Protein AF-A0A6N7J0D4-F1 (afdb_monomer_lite)

Foldseek 3Di:
DDDDDPPPPPDPPPPPPPPPPVPPPDDPPPDDPLCPDPNSVVVCVVCVVPPPPDDDDDPDDDDDPVNVVVVCVVVVVVVPCPVVVVVVCVVPVPDPPDDPPPPPPDD

Secondary structure (DSSP, 8-state):
-----------------------------S---TTTSHHHHHHHHHTHHHHTSPPPP--SPPPPHHHHHGGGGGGGGGTT-HHHHHHHHHHT-S-TT----------

Organism: NCBI:txid2599074

Sequence (107 aa):
MADTEDYSDSTSAPRVTGDSRESADTNASYGESCKTTPTGIATAAKYADIIAMPRPELHHQRMDILNRAKIFAPFDALRGFDEEIDEVDKKTAVDNSVTYIKDDFSE

pLDDT: mean 71.04, std 17.47, range [42.22, 96.5]

Radius of gyration: 27.73 Å; chains: 1; bounding box: 49×72×74 Å

Structure (mmCIF, N/CA/C/O backbone):
data_AF-A0A6N7J0D4-F1
#
_entry.id   AF-A0A6N7J0D4-F1
#
loop_
_atom_site.group_PDB
_atom_site.id
_atom_site.type_symbol
_atom_site.label_atom_id
_atom_site.label_alt_id
_atom_site.label_comp_id
_atom_site.label_asym_id
_atom_site.label_entity_id
_atom_site.label_seq_id
_atom_site.pdbx_PDB_ins_code
_atom_site.Cartn_x
_atom_site.Cartn_y
_atom_site.Cartn_z
_atom_site.occupancy
_atom_site.B_iso_or_equiv
_atom_site.auth_seq_id
_atom_site.auth_comp_id
_atom_site.auth_asym_id
_atom_site.auth_atom_id
_atom_site.pdbx_PDB_model_num
ATOM 1 N N . MET A 1 1 ? 20.915 -36.087 -45.751 1.00 45.28 1 MET A N 1
ATOM 2 C CA . MET A 1 1 ? 21.885 -35.294 -44.977 1.00 45.28 1 MET A CA 1
ATOM 3 C C . MET A 1 1 ? 21.063 -34.344 -44.140 1.00 45.28 1 MET A C 1
ATOM 5 O O . MET A 1 1 ? 20.297 -33.588 -44.716 1.00 45.28 1 MET A O 1
ATOM 9 N N . ALA A 1 2 ? 21.064 -34.545 -42.825 1.00 47.62 2 ALA A N 1
ATOM 10 C CA . ALA A 1 2 ? 20.404 -33.666 -41.872 1.00 47.62 2 ALA A CA 1
ATOM 11 C C . ALA A 1 2 ? 21.502 -32.781 -41.286 1.00 47.62 2 ALA A C 1
ATOM 13 O O . ALA A 1 2 ? 22.435 -33.312 -40.685 1.00 47.62 2 ALA 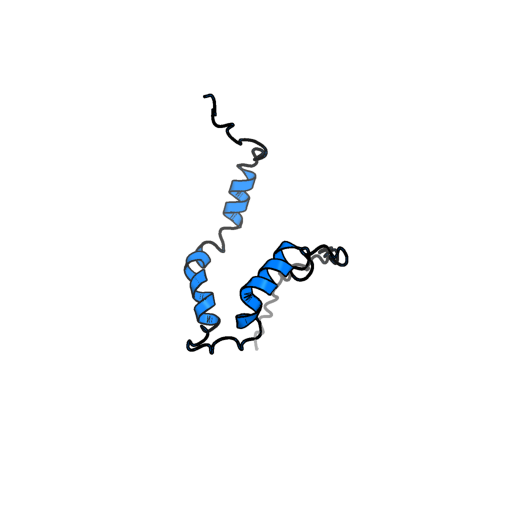A O 1
ATOM 14 N N . ASP A 1 3 ? 21.409 -31.478 -41.517 1.00 48.19 3 ASP A N 1
ATOM 15 C CA . ASP A 1 3 ? 22.344 -30.505 -40.966 1.00 48.19 3 ASP A CA 1
ATOM 16 C C . ASP A 1 3 ? 21.830 -30.109 -39.577 1.00 48.19 3 ASP A C 1
ATOM 18 O O . ASP A 1 3 ? 20.891 -29.329 -39.422 1.00 48.19 3 ASP A O 1
ATOM 22 N N . THR A 1 4 ? 22.382 -30.757 -38.554 1.00 62.25 4 THR A N 1
ATOM 23 C CA . THR A 1 4 ? 22.257 -30.348 -37.151 1.00 62.25 4 THR A CA 1
ATOM 24 C C . THR A 1 4 ? 23.255 -29.220 -36.911 1.00 62.25 4 THR A C 1
ATOM 26 O O . THR A 1 4 ? 24.440 -29.475 -36.717 1.00 62.25 4 THR A O 1
ATOM 29 N N . GLU A 1 5 ? 22.776 -27.979 -36.963 1.00 61.06 5 GLU A N 1
ATOM 30 C CA . GLU A 1 5 ? 23.501 -26.804 -36.476 1.00 61.06 5 GLU A CA 1
ATOM 31 C C . GLU A 1 5 ? 23.567 -26.878 -34.941 1.00 61.06 5 GLU A C 1
ATOM 33 O O . GLU A 1 5 ? 22.570 -26.682 -34.242 1.00 61.06 5 GLU A O 1
ATOM 38 N N . ASP A 1 6 ? 24.742 -27.230 -34.424 1.00 47.47 6 ASP A N 1
ATOM 39 C CA . ASP A 1 6 ? 25.076 -27.212 -33.001 1.00 47.47 6 ASP A CA 1
ATOM 40 C C . ASP A 1 6 ? 25.381 -25.759 -32.595 1.00 47.47 6 ASP A C 1
ATOM 42 O O . ASP A 1 6 ? 26.508 -25.275 -32.711 1.00 47.47 6 ASP A O 1
ATOM 46 N N . TYR A 1 7 ? 24.344 -25.014 -32.197 1.00 53.91 7 TYR A N 1
ATOM 47 C CA . TYR A 1 7 ? 24.492 -23.662 -31.653 1.00 53.91 7 TYR A CA 1
ATOM 48 C C . TYR A 1 7 ? 25.066 -23.752 -30.234 1.00 53.91 7 TYR A C 1
ATOM 50 O O . TYR A 1 7 ? 24.338 -23.837 -29.243 1.00 53.91 7 TYR A O 1
ATOM 58 N N . SER A 1 8 ? 26.392 -23.747 -30.129 1.00 54.06 8 SER A N 1
ATOM 59 C CA . SER A 1 8 ? 27.095 -23.638 -28.855 1.00 54.06 8 SER A CA 1
ATOM 60 C C . SER A 1 8 ? 26.943 -22.219 -28.286 1.00 54.06 8 SER A C 1
ATOM 62 O O . SER A 1 8 ? 27.706 -21.318 -28.647 1.00 54.06 8 SER A O 1
ATOM 64 N N . ASP A 1 9 ? 25.976 -22.027 -27.383 1.00 49.00 9 ASP A N 1
ATOM 65 C CA . ASP A 1 9 ? 25.828 -20.832 -26.539 1.00 49.00 9 ASP A CA 1
ATOM 66 C C . ASP A 1 9 ? 27.053 -20.682 -25.623 1.00 49.00 9 ASP A C 1
ATOM 68 O O . ASP A 1 9 ? 27.139 -21.228 -24.521 1.00 49.00 9 ASP A O 1
ATOM 72 N N . SER A 1 10 ? 28.061 -19.983 -26.136 1.00 54.25 10 SER A N 1
ATOM 73 C CA . SER A 1 10 ? 29.347 -19.788 -25.478 1.00 54.25 10 SER A CA 1
ATOM 74 C C . SER A 1 10 ? 29.398 -18.437 -24.777 1.00 54.25 10 SER A C 1
ATOM 76 O O . SER A 1 10 ? 30.267 -17.636 -25.085 1.00 54.25 10 SER A O 1
ATOM 78 N N . THR A 1 11 ? 28.499 -18.187 -23.819 1.00 58.44 11 THR A N 1
ATOM 79 C CA . THR A 1 11 ? 28.716 -17.165 -22.770 1.00 58.44 11 THR A CA 1
ATOM 80 C C . THR A 1 11 ? 27.916 -17.449 -21.491 1.00 58.44 11 THR A C 1
ATOM 82 O O . THR A 1 11 ? 27.300 -16.566 -20.902 1.00 58.44 11 THR A O 1
ATOM 85 N N . SER A 1 12 ? 27.985 -18.673 -20.962 1.00 48.75 12 SER A N 1
ATOM 86 C CA . SER A 1 12 ? 27.791 -18.844 -19.515 1.00 48.75 12 SER A CA 1
ATOM 87 C C . SER A 1 12 ? 29.052 -18.341 -18.813 1.00 48.75 12 SER A C 1
ATOM 89 O O . SER A 1 12 ? 29.966 -19.117 -18.529 1.00 48.75 12 SER A O 1
ATOM 91 N N . ALA A 1 13 ? 29.122 -17.031 -18.558 1.00 50.06 13 ALA A N 1
ATOM 92 C CA . ALA A 1 13 ? 30.139 -16.462 -17.682 1.00 50.06 13 ALA A CA 1
ATOM 93 C C . ALA A 1 13 ? 30.191 -17.284 -16.378 1.00 50.06 13 ALA A C 1
ATOM 95 O O . ALA A 1 13 ? 29.135 -17.612 -15.821 1.00 50.06 13 ALA A O 1
ATOM 96 N N . PRO A 1 14 ? 31.382 -17.663 -15.881 1.00 46.78 14 PRO A N 1
ATOM 97 C CA . PRO A 1 14 ? 31.472 -18.355 -14.609 1.00 46.78 14 PRO A CA 1
ATOM 98 C C . PRO A 1 14 ? 30.866 -17.441 -13.543 1.00 46.78 14 PRO A C 1
ATOM 100 O O . PRO A 1 14 ? 31.332 -16.318 -13.348 1.00 46.78 14 PRO A O 1
ATOM 103 N N . ARG A 1 15 ? 29.818 -17.909 -12.850 1.00 47.69 15 ARG A N 1
ATOM 104 C CA . ARG A 1 15 ? 29.396 -17.300 -11.585 1.00 47.69 15 ARG A CA 1
ATOM 105 C C . ARG A 1 15 ? 30.620 -17.328 -10.680 1.00 47.69 15 ARG A C 1
ATOM 107 O O . ARG A 1 15 ? 30.957 -18.379 -10.144 1.00 47.69 15 ARG A O 1
ATOM 114 N N . VAL A 1 16 ? 31.293 -16.188 -10.551 1.00 43.16 16 VAL A N 1
ATOM 115 C CA . VAL A 1 16 ? 32.299 -15.955 -9.523 1.00 43.16 16 VAL A CA 1
ATOM 116 C C . VAL A 1 16 ? 31.583 -16.190 -8.200 1.00 43.16 16 VAL A C 1
ATOM 118 O O . VAL A 1 16 ? 30.812 -15.362 -7.721 1.00 43.16 16 VAL A O 1
ATOM 121 N N . THR A 1 17 ? 31.775 -17.384 -7.646 1.00 52.78 17 THR A N 1
ATOM 122 C CA . THR A 1 17 ? 31.452 -17.733 -6.266 1.00 52.78 17 THR A CA 1
ATOM 123 C C . THR A 1 17 ? 32.432 -16.978 -5.381 1.00 52.78 17 THR A C 1
ATOM 125 O O . THR A 1 17 ? 33.410 -17.526 -4.887 1.00 52.78 17 THR A O 1
ATOM 128 N N . GLY A 1 18 ? 32.201 -15.678 -5.286 1.00 48.00 18 GLY A N 1
ATOM 129 C CA . GLY A 1 18 ? 32.889 -14.734 -4.424 1.00 48.00 18 GLY A CA 1
ATOM 130 C C . GLY A 1 18 ? 31.875 -13.782 -3.807 1.00 48.00 18 GLY A C 1
ATOM 131 O O . GLY A 1 18 ? 32.190 -12.630 -3.552 1.00 48.00 18 GLY A O 1
ATOM 132 N N . ASP A 1 19 ? 30.639 -14.242 -3.613 1.00 42.22 19 ASP A N 1
ATOM 133 C CA . ASP A 1 19 ? 29.733 -13.579 -2.693 1.00 42.22 19 ASP A CA 1
ATOM 134 C C . ASP A 1 19 ? 30.047 -14.151 -1.315 1.00 42.22 19 ASP A C 1
ATOM 136 O O . ASP A 1 19 ? 29.485 -15.164 -0.888 1.00 42.22 19 ASP A O 1
ATOM 140 N N . SER A 1 20 ? 31.011 -13.522 -0.646 1.00 50.47 20 SER A N 1
ATOM 141 C CA . SER A 1 20 ? 31.050 -13.506 0.809 1.00 50.47 20 SER A CA 1
ATOM 142 C C . SER A 1 20 ? 29.767 -12.827 1.283 1.00 50.47 20 SER A C 1
ATOM 144 O O . SER A 1 20 ? 29.789 -11.698 1.765 1.00 50.47 20 SER A O 1
ATOM 146 N N . ARG A 1 21 ? 28.629 -13.520 1.156 1.00 55.94 21 ARG A N 1
ATOM 147 C CA . ARG A 1 21 ? 27.489 -13.301 2.030 1.00 55.94 21 ARG A CA 1
ATOM 148 C C . ARG A 1 21 ? 28.007 -13.679 3.402 1.00 55.94 21 ARG A C 1
ATOM 150 O O . ARG A 1 21 ? 27.895 -14.829 3.821 1.00 55.94 21 ARG A O 1
ATOM 157 N N . GLU A 1 22 ? 28.646 -12.716 4.063 1.00 52.59 22 GLU A N 1
ATOM 158 C CA . GLU A 1 22 ? 28.690 -12.688 5.509 1.00 52.59 22 GLU A CA 1
ATOM 159 C C . GLU A 1 22 ? 27.256 -12.963 5.941 1.00 52.59 22 GLU A C 1
ATOM 161 O O . GLU A 1 22 ? 26.335 -12.183 5.685 1.00 52.59 22 GLU A O 1
ATOM 166 N N . SER A 1 23 ? 27.050 -14.163 6.476 1.00 53.59 23 SER A N 1
ATOM 167 C CA . SER A 1 23 ? 25.848 -14.505 7.201 1.00 53.59 23 SER A CA 1
ATOM 168 C C . SER A 1 23 ? 25.730 -13.442 8.278 1.00 53.59 23 SER A C 1
ATOM 170 O O . SER A 1 23 ? 26.489 -13.463 9.249 1.00 53.59 23 SER A O 1
ATOM 172 N N . ALA A 1 24 ? 24.832 -12.481 8.065 1.00 55.94 24 ALA A N 1
ATOM 173 C CA . ALA A 1 24 ? 24.427 -11.487 9.044 1.00 55.94 24 ALA A CA 1
ATOM 174 C C . ALA A 1 24 ? 23.636 -12.186 10.159 1.00 55.94 24 ALA A C 1
ATOM 176 O O . ALA A 1 24 ? 22.479 -11.875 10.427 1.00 55.94 24 ALA A O 1
ATOM 177 N N . ASP A 1 25 ? 24.261 -13.177 10.780 1.00 60.53 25 ASP A N 1
ATOM 178 C CA . ASP A 1 25 ? 23.784 -13.834 11.966 1.00 60.53 25 ASP A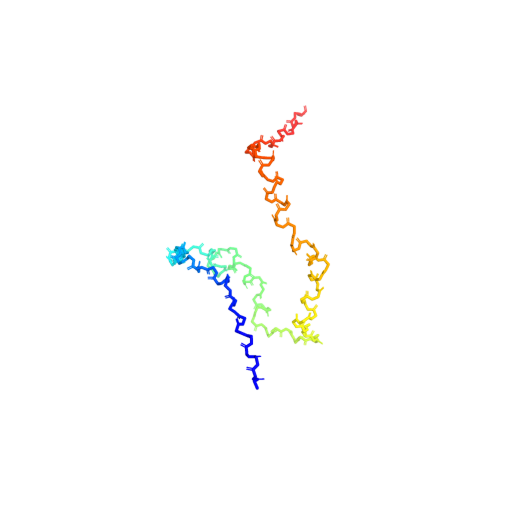 CA 1
ATOM 179 C C . ASP A 1 25 ? 24.461 -13.158 13.151 1.00 60.53 25 ASP A C 1
ATOM 181 O O . ASP A 1 25 ? 25.683 -13.051 13.247 1.00 60.53 25 ASP A O 1
ATOM 185 N N . THR A 1 26 ? 23.608 -12.745 14.082 1.00 59.56 26 THR A N 1
ATOM 186 C CA . THR A 1 26 ? 23.921 -12.312 15.445 1.00 59.56 26 THR A CA 1
ATOM 187 C C . THR A 1 26 ? 24.454 -10.889 15.605 1.00 59.56 26 THR A C 1
ATOM 189 O O . THR A 1 26 ? 25.596 -10.658 15.964 1.00 59.56 26 THR A O 1
ATOM 192 N N . ASN A 1 27 ? 23.548 -9.914 15.506 1.00 54.94 27 ASN A N 1
ATOM 193 C CA . ASN A 1 27 ? 23.400 -8.946 16.594 1.00 54.94 27 ASN A CA 1
ATOM 194 C C . ASN A 1 27 ? 21.929 -8.543 16.718 1.00 54.94 27 ASN A C 1
ATOM 196 O O . ASN A 1 27 ? 21.399 -7.710 15.984 1.00 54.94 27 ASN A O 1
ATOM 200 N N . ALA A 1 28 ? 21.254 -9.205 17.656 1.00 48.72 28 ALA A N 1
ATOM 201 C CA . ALA A 1 28 ? 19.901 -8.916 18.093 1.00 48.72 28 ALA A CA 1
ATOM 202 C C . ALA A 1 28 ? 19.832 -7.539 18.779 1.00 48.72 28 ALA A C 1
ATOM 204 O O . ALA A 1 28 ? 19.810 -7.439 20.000 1.00 48.72 28 ALA A O 1
ATOM 205 N N . SER A 1 29 ? 19.783 -6.474 17.983 1.00 55.38 29 SER A N 1
ATOM 206 C CA . SER A 1 29 ? 19.320 -5.152 18.420 1.00 55.38 29 SER A CA 1
ATOM 207 C C . SER A 1 29 ? 18.364 -4.565 17.378 1.00 55.38 29 SER A C 1
ATOM 209 O O . SER A 1 29 ? 18.446 -3.412 16.966 1.00 55.38 29 SER A O 1
ATOM 211 N N . TYR A 1 30 ? 17.452 -5.405 16.885 1.00 49.91 30 TYR A N 1
ATOM 212 C CA . TYR A 1 30 ? 16.286 -4.946 16.140 1.00 49.91 30 TYR A CA 1
ATOM 213 C C . TYR A 1 30 ? 15.307 -4.337 17.141 1.00 49.91 30 TYR A C 1
ATOM 215 O O . TYR A 1 30 ? 14.509 -5.077 17.698 1.00 49.91 30 TYR A O 1
ATOM 223 N N . GLY A 1 31 ? 15.411 -3.023 17.367 1.00 58.62 31 GLY A N 1
ATOM 224 C CA . GLY A 1 31 ? 14.391 -2.160 17.974 1.00 58.62 31 GLY A CA 1
ATOM 225 C C . GLY A 1 31 ? 13.875 -2.604 19.344 1.00 58.62 31 GLY A C 1
ATOM 226 O O . GLY A 1 31 ? 13.221 -3.633 19.480 1.00 58.62 31 GLY A O 1
ATOM 227 N N . GLU A 1 32 ? 14.095 -1.791 20.374 1.00 62.38 32 GLU A N 1
ATOM 228 C CA . GLU A 1 32 ? 13.477 -1.999 21.686 1.00 62.38 32 GLU A CA 1
ATOM 229 C C . GLU A 1 32 ? 12.007 -2.413 21.549 1.00 62.38 32 GLU A C 1
ATOM 231 O O . GLU A 1 32 ? 11.192 -1.722 20.932 1.00 62.38 32 GLU A O 1
ATOM 236 N N . SER A 1 33 ? 11.688 -3.595 22.086 1.00 74.19 33 SER A N 1
ATOM 237 C CA . SER A 1 33 ? 10.354 -4.175 22.001 1.00 74.19 33 SER A CA 1
ATOM 238 C C . SER A 1 33 ? 9.346 -3.158 22.525 1.00 74.19 33 SER A C 1
ATOM 240 O O . SER A 1 33 ? 9.358 -2.793 23.700 1.00 74.19 33 SER A O 1
ATOM 242 N N . CYS A 1 34 ? 8.426 -2.712 21.667 1.00 72.56 34 CYS A N 1
ATOM 243 C CA . CYS A 1 34 ? 7.374 -1.756 22.025 1.00 72.56 34 CYS A CA 1
ATOM 244 C C . CYS A 1 34 ? 6.414 -2.287 23.103 1.00 72.56 34 CYS A C 1
ATOM 246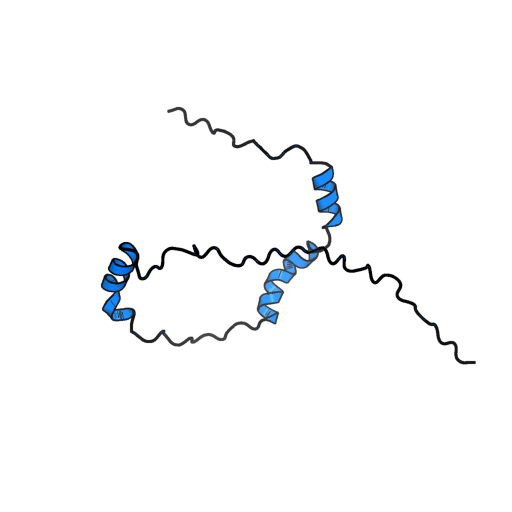 O O . CYS A 1 34 ? 5.516 -1.581 23.543 1.00 72.56 34 CYS A O 1
ATOM 248 N N . LYS A 1 35 ? 6.590 -3.538 23.538 1.00 79.38 35 LYS A N 1
ATOM 249 C CA . LYS A 1 35 ? 5.893 -4.115 24.687 1.00 79.38 35 LYS A CA 1
ATOM 250 C C . LYS A 1 35 ? 6.577 -3.796 26.018 1.00 79.38 35 LYS A C 1
ATOM 252 O O . LYS A 1 35 ? 5.919 -3.857 27.049 1.00 79.38 35 LYS A O 1
ATOM 257 N N . THR A 1 36 ? 7.878 -3.498 26.008 1.00 84.81 36 THR A N 1
ATOM 258 C CA . THR A 1 36 ? 8.700 -3.308 27.215 1.00 84.81 36 THR A CA 1
ATOM 259 C C . THR A 1 36 ? 9.118 -1.860 27.440 1.00 84.81 36 THR A C 1
ATOM 261 O O . THR A 1 36 ? 9.524 -1.519 28.548 1.00 84.81 36 THR A O 1
ATOM 264 N N . THR A 1 37 ? 9.028 -0.994 26.428 1.00 90.06 37 THR A N 1
ATOM 265 C CA . THR A 1 37 ? 9.324 0.433 26.603 1.00 90.06 37 THR A CA 1
ATOM 266 C C . THR A 1 37 ? 8.227 1.125 27.425 1.00 90.06 37 THR A C 1
ATOM 268 O O . THR A 1 37 ? 7.043 0.805 27.267 1.00 90.06 37 THR A O 1
ATOM 271 N N . PRO A 1 38 ? 8.566 2.116 28.274 1.00 91.12 38 PRO A N 1
ATOM 272 C CA . PRO A 1 38 ? 7.570 2.850 29.061 1.00 91.12 38 PRO A CA 1
ATOM 273 C C . PRO A 1 38 ? 6.473 3.493 28.197 1.00 91.12 38 PRO A C 1
ATOM 275 O O . PRO A 1 38 ? 5.294 3.470 28.549 1.00 91.12 38 PRO A O 1
ATOM 278 N N . THR A 1 39 ? 6.852 4.019 27.029 1.00 90.62 39 THR A N 1
ATOM 279 C CA . THR A 1 39 ? 5.937 4.615 26.045 1.00 90.62 39 THR A CA 1
ATOM 280 C C . THR A 1 39 ? 4.991 3.583 25.432 1.00 90.62 39 THR A C 1
ATOM 282 O O . THR A 1 39 ? 3.802 3.857 25.254 1.00 90.62 39 THR A O 1
ATOM 285 N N . GLY A 1 40 ? 5.492 2.382 25.152 1.00 90.62 40 GLY A N 1
ATOM 286 C CA . GLY A 1 40 ? 4.710 1.264 24.645 1.00 90.62 40 GLY A CA 1
ATOM 287 C C . GLY A 1 40 ? 3.679 0.748 25.647 1.00 90.62 40 GLY A C 1
ATOM 288 O O . GLY A 1 40 ? 2.513 0.574 25.295 1.00 90.62 40 GLY A O 1
ATOM 289 N N . ILE A 1 41 ? 4.072 0.612 26.9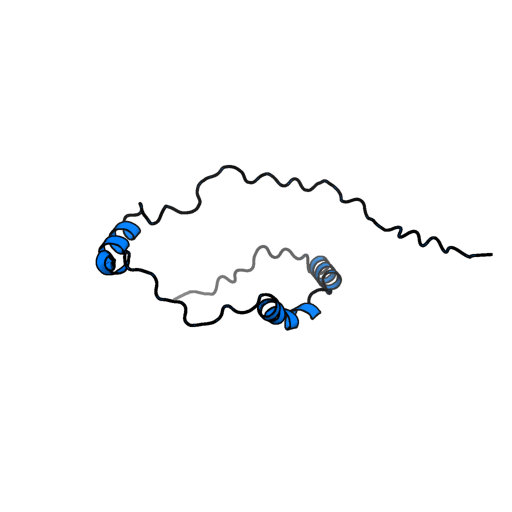18 1.00 91.81 41 ILE A N 1
ATOM 290 C CA . ILE A 1 41 ? 3.174 0.214 28.015 1.00 91.81 41 ILE A CA 1
ATOM 291 C C . ILE A 1 41 ? 2.063 1.254 28.212 1.00 91.81 41 ILE A C 1
ATOM 293 O O . ILE A 1 41 ? 0.888 0.895 28.282 1.00 91.81 41 ILE A O 1
ATOM 297 N N . ALA A 1 42 ? 2.408 2.546 28.248 1.00 94.12 42 ALA A N 1
ATOM 298 C CA . ALA A 1 42 ? 1.423 3.621 28.382 1.00 94.12 42 ALA A CA 1
ATOM 299 C C . ALA A 1 42 ? 0.439 3.659 27.198 1.00 94.12 42 ALA A C 1
ATOM 301 O O . ALA A 1 42 ? -0.764 3.840 27.389 1.00 94.12 42 ALA A O 1
ATOM 302 N N . THR A 1 43 ? 0.931 3.435 25.976 1.00 92.75 43 THR A N 1
ATOM 303 C CA . THR A 1 43 ? 0.096 3.352 24.768 1.00 92.75 43 THR A CA 1
ATOM 304 C C . THR A 1 43 ? -0.827 2.134 24.815 1.00 92.75 43 THR A C 1
ATOM 306 O O . THR A 1 43 ? -2.011 2.254 24.509 1.00 92.75 43 THR A O 1
ATOM 309 N N . ALA A 1 44 ? -0.324 0.979 25.257 1.00 91.25 44 ALA A N 1
ATOM 310 C CA . ALA A 1 44 ? -1.131 -0.225 25.419 1.00 91.25 44 ALA A CA 1
ATOM 311 C C . ALA A 1 44 ? -2.247 -0.036 26.459 1.00 91.25 44 ALA A C 1
ATOM 313 O O . ALA A 1 44 ? -3.378 -0.449 26.224 1.00 91.25 44 ALA A O 1
ATOM 314 N N . ALA A 1 45 ? -1.955 0.644 27.573 1.00 92.69 45 ALA A N 1
ATOM 315 C CA . ALA A 1 45 ? -2.957 0.981 28.581 1.00 92.69 45 ALA A CA 1
ATOM 316 C C . ALA A 1 45 ? -4.015 1.964 28.046 1.00 92.69 45 ALA A C 1
ATOM 318 O O . ALA A 1 45 ? -5.203 1.790 28.307 1.00 92.69 45 ALA A O 1
ATOM 319 N N . LYS A 1 46 ? -3.597 2.968 27.262 1.00 96.50 46 LYS A N 1
ATOM 320 C CA . LYS A 1 46 ? -4.491 3.977 26.669 1.00 96.50 46 LYS A CA 1
ATOM 321 C C . LYS A 1 46 ? -5.544 3.376 25.730 1.00 96.50 46 LYS A C 1
ATOM 323 O O . LYS A 1 46 ? -6.650 3.896 25.677 1.00 96.50 46 LYS A O 1
ATOM 328 N N . TYR A 1 47 ? -5.193 2.324 24.993 1.00 94.62 47 TYR A N 1
ATOM 329 C CA . TYR A 1 47 ? -6.053 1.680 23.990 1.00 94.62 47 TYR A CA 1
ATOM 330 C C . TYR A 1 47 ? -6.468 0.255 24.397 1.00 94.62 47 TYR A C 1
ATOM 332 O O . TYR A 1 47 ? -6.729 -0.593 23.540 1.00 94.62 47 TYR A O 1
ATOM 340 N N . ALA A 1 48 ? -6.480 -0.045 25.701 1.00 93.81 48 ALA A N 1
ATOM 341 C CA . ALA A 1 48 ? -6.773 -1.382 26.225 1.00 93.81 48 ALA A CA 1
ATOM 342 C C . ALA A 1 48 ? -8.180 -1.890 25.848 1.00 93.81 48 ALA A C 1
ATOM 344 O O . ALA A 1 48 ? -8.397 -3.097 25.762 1.00 93.81 48 ALA A O 1
ATOM 345 N N . ASP A 1 49 ? -9.111 -0.974 25.593 1.00 94.38 49 ASP A N 1
ATOM 346 C CA . ASP A 1 49 ? -10.473 -1.230 25.128 1.00 94.38 49 ASP A CA 1
ATOM 347 C C . ASP A 1 49 ? -10.538 -1.766 23.687 1.00 94.38 49 ASP A C 1
ATOM 349 O O . ASP A 1 49 ? -11.401 -2.590 23.389 1.00 94.38 49 ASP A O 1
ATOM 353 N N . ILE A 1 50 ? -9.613 -1.354 22.811 1.00 94.62 50 ILE A N 1
ATOM 354 C CA . ILE A 1 50 ? -9.620 -1.712 21.381 1.00 94.62 50 ILE A CA 1
ATOM 355 C C . ILE A 1 50 ? -8.491 -2.657 20.951 1.00 94.62 50 ILE A C 1
ATOM 357 O O . ILE A 1 50 ? -8.614 -3.324 19.928 1.00 94.62 50 ILE A O 1
ATOM 361 N N . ILE A 1 51 ? -7.392 -2.759 21.705 1.00 91.81 51 ILE A N 1
ATOM 362 C CA . ILE A 1 51 ? -6.224 -3.573 21.312 1.00 91.81 51 ILE A CA 1
ATOM 363 C C . ILE A 1 51 ? -6.556 -5.067 21.202 1.00 91.81 51 ILE A C 1
ATOM 365 O O . ILE A 1 51 ? -6.004 -5.754 20.342 1.00 91.81 51 ILE A O 1
ATOM 369 N N . ALA A 1 52 ? -7.439 -5.571 22.068 1.00 90.12 52 ALA A N 1
ATOM 370 C CA . ALA A 1 52 ? -7.861 -6.972 22.074 1.00 90.12 52 ALA A CA 1
ATOM 371 C C . ALA A 1 52 ? -9.065 -7.253 21.155 1.00 90.12 52 ALA A C 1
ATOM 373 O O . ALA A 1 52 ? -9.465 -8.409 21.010 1.00 90.12 52 ALA A O 1
ATOM 374 N N . MET A 1 53 ? -9.656 -6.220 20.546 1.00 94.50 53 MET A N 1
ATOM 375 C CA . MET A 1 53 ? -10.774 -6.395 19.624 1.00 94.50 53 MET A CA 1
ATOM 376 C C . MET A 1 53 ? -10.308 -7.055 18.316 1.00 94.50 53 MET A C 1
ATOM 378 O O . MET A 1 53 ? -9.162 -6.864 17.893 1.00 94.50 53 MET A O 1
ATOM 382 N N . PRO A 1 54 ? -11.178 -7.832 17.643 1.00 94.00 54 PRO A N 1
ATOM 383 C CA . PRO A 1 54 ? -10.857 -8.379 16.333 1.00 94.00 54 PRO A CA 1
ATOM 384 C C . PRO A 1 54 ? -10.566 -7.249 15.339 1.00 94.00 54 PRO A C 1
ATOM 386 O O . PRO A 1 54 ? -11.191 -6.186 15.375 1.00 94.00 54 PRO A O 1
ATOM 389 N N . ARG A 1 55 ? -9.614 -7.485 14.429 1.00 91.25 55 ARG A N 1
ATOM 390 C CA . ARG A 1 55 ? -9.357 -6.550 13.328 1.00 91.25 55 ARG A CA 1
ATOM 391 C C . ARG A 1 55 ? -10.602 -6.456 12.440 1.00 91.25 55 ARG A C 1
ATOM 393 O O . ARG A 1 55 ? -11.260 -7.474 12.239 1.00 91.25 55 ARG A O 1
ATOM 400 N N . PRO A 1 56 ? -10.911 -5.271 11.891 1.00 92.44 56 PRO 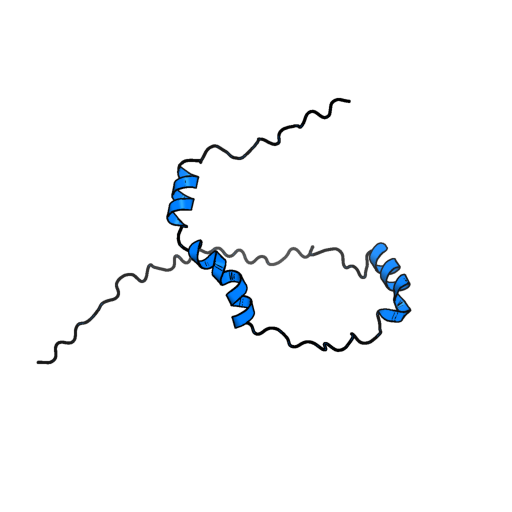A N 1
ATOM 401 C CA . PRO A 1 56 ? -12.030 -5.122 10.976 1.00 92.44 56 PRO A CA 1
ATOM 402 C C . PRO A 1 56 ? -11.833 -5.984 9.728 1.00 92.44 56 PRO A C 1
ATOM 404 O O . PRO A 1 56 ? -10.708 -6.179 9.257 1.00 92.44 56 PRO A O 1
ATOM 407 N N . GLU A 1 57 ? -12.948 -6.472 9.193 1.00 92.38 57 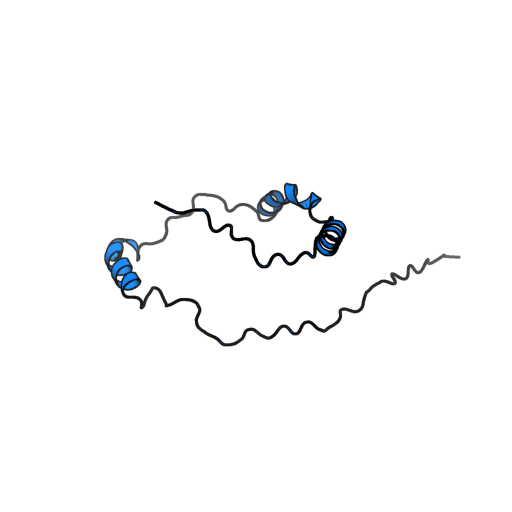GLU A N 1
ATOM 408 C CA . GLU A 1 57 ? -12.964 -7.267 7.973 1.00 92.38 57 GLU A CA 1
ATOM 409 C C . GLU A 1 57 ? -12.494 -6.436 6.775 1.00 92.38 57 GLU A C 1
ATOM 411 O O . GLU A 1 57 ? -12.866 -5.274 6.592 1.00 92.38 57 GLU A O 1
ATOM 416 N N . LEU A 1 58 ? -11.657 -7.038 5.931 1.00 91.88 58 LEU A N 1
ATOM 417 C CA . LEU A 1 58 ? -11.176 -6.380 4.724 1.00 91.88 58 LEU A CA 1
ATOM 418 C C . LEU A 1 58 ? -12.258 -6.466 3.639 1.00 91.88 58 LEU A C 1
ATOM 420 O O . LEU A 1 58 ? -12.439 -7.507 3.014 1.00 91.88 58 LEU A O 1
ATOM 424 N N . HIS A 1 59 ? -12.950 -5.360 3.372 1.00 94.12 59 HIS A N 1
ATOM 425 C CA . HIS A 1 59 ? -14.005 -5.307 2.348 1.00 94.12 59 HIS A CA 1
ATOM 426 C C . HIS A 1 59 ? -13.488 -5.158 0.909 1.00 94.12 59 HIS A C 1
ATOM 428 O O . HIS A 1 59 ? -14.267 -5.208 -0.042 1.00 94.12 59 HIS A O 1
ATOM 434 N N . HIS A 1 60 ? -12.185 -4.947 0.726 1.00 90.06 60 HIS A N 1
ATOM 435 C CA . HIS A 1 60 ? -11.595 -4.676 -0.581 1.00 90.06 60 HIS A CA 1
ATOM 436 C C . HIS A 1 60 ? -10.758 -5.852 -1.064 1.00 90.06 60 HIS A C 1
ATOM 438 O O . HIS A 1 60 ? -10.006 -6.468 -0.305 1.00 90.06 60 HIS A O 1
ATOM 444 N N . GLN A 1 61 ? -10.862 -6.138 -2.361 1.00 91.81 61 GLN A N 1
ATOM 445 C CA . GLN A 1 61 ? -10.064 -7.178 -2.991 1.00 91.81 61 GLN A CA 1
ATOM 446 C C . GLN A 1 61 ? -8.586 -6.791 -2.962 1.00 91.81 61 GLN A C 1
ATOM 448 O O . GLN A 1 61 ? -8.205 -5.662 -3.280 1.00 91.81 61 GLN A O 1
ATOM 453 N N . ARG A 1 62 ? -7.734 -7.750 -2.593 1.00 91.38 62 ARG A N 1
ATOM 454 C CA . ARG A 1 62 ? -6.288 -7.572 -2.706 1.00 91.38 62 ARG A CA 1
ATOM 455 C C . ARG A 1 62 ? -5.926 -7.419 -4.179 1.00 91.38 62 ARG A C 1
ATOM 457 O O . ARG A 1 62 ? -6.299 -8.254 -4.993 1.00 91.38 62 ARG A O 1
ATOM 464 N N . MET A 1 63 ? -5.166 -6.375 -4.502 1.00 92.50 63 MET A N 1
ATOM 465 C CA . MET A 1 63 ? -4.650 -6.166 -5.853 1.00 92.50 63 MET A CA 1
ATOM 466 C C . MET A 1 63 ? -3.792 -7.358 -6.280 1.00 92.50 63 MET A C 1
ATOM 468 O O . MET A 1 63 ? -2.905 -7.772 -5.522 1.00 92.50 63 MET A O 1
ATOM 472 N N . ASP A 1 64 ? -4.044 -7.865 -7.485 1.00 95.50 64 ASP A N 1
ATOM 473 C CA . ASP A 1 64 ? -3.245 -8.918 -8.106 1.00 95.50 64 ASP A CA 1
ATOM 474 C C . ASP A 1 64 ? -1.774 -8.495 -8.257 1.00 95.50 64 ASP A C 1
ATOM 476 O O . ASP A 1 64 ? -1.469 -7.328 -8.511 1.00 95.50 64 ASP A O 1
ATOM 480 N N . ILE A 1 65 ? -0.856 -9.446 -8.098 1.00 92.00 65 ILE A N 1
ATOM 481 C CA . ILE A 1 65 ? 0.594 -9.220 -8.103 1.00 92.00 65 ILE A CA 1
ATOM 482 C C . ILE A 1 65 ? 1.049 -8.644 -9.447 1.00 92.00 65 ILE A C 1
ATOM 484 O O . ILE A 1 65 ? 1.859 -7.718 -9.462 1.00 92.00 65 ILE A O 1
ATOM 488 N N . LEU A 1 66 ? 0.487 -9.107 -10.568 1.00 91.69 66 LEU A N 1
ATOM 489 C CA . LEU A 1 66 ? 0.829 -8.572 -11.890 1.00 91.69 66 LEU A CA 1
ATOM 490 C C . LEU A 1 66 ? 0.389 -7.113 -12.045 1.00 91.69 66 LEU A C 1
ATOM 492 O O . LEU A 1 66 ? 1.109 -6.300 -12.621 1.00 91.69 66 LEU A O 1
ATOM 496 N N . ASN A 1 67 ? -0.764 -6.747 -11.482 1.00 92.81 67 ASN A N 1
ATOM 497 C CA . ASN A 1 67 ? -1.219 -5.357 -11.479 1.00 92.81 67 ASN A CA 1
ATOM 498 C C . ASN A 1 67 ? -0.369 -4.469 -10.560 1.00 92.81 67 ASN A C 1
ATOM 500 O O . ASN A 1 67 ? -0.177 -3.301 -10.883 1.00 92.81 67 ASN A O 1
ATOM 504 N N . ARG A 1 68 ? 0.213 -5.020 -9.483 1.00 93.12 68 ARG A N 1
ATOM 505 C CA . ARG A 1 68 ? 1.247 -4.318 -8.702 1.00 93.12 68 ARG A CA 1
ATOM 506 C C . ARG A 1 68 ? 2.516 -4.104 -9.525 1.00 93.12 68 ARG A C 1
ATOM 508 O O . ARG A 1 68 ? 3.067 -3.013 -9.493 1.00 93.12 68 ARG A O 1
ATOM 515 N N . ALA A 1 69 ? 2.959 -5.111 -10.282 1.00 89.56 69 ALA A N 1
ATOM 516 C CA . ALA A 1 69 ? 4.165 -5.017 -11.110 1.00 89.56 69 ALA A CA 1
ATOM 517 C C . ALA A 1 69 ? 4.049 -3.926 -12.187 1.00 89.56 69 ALA A C 1
ATOM 519 O O . ALA A 1 69 ? 5.001 -3.191 -12.425 1.00 89.56 69 ALA A O 1
ATOM 520 N N . LYS A 1 70 ? 2.856 -3.745 -12.769 1.00 89.44 70 LYS A N 1
ATOM 521 C CA . LYS A 1 70 ? 2.587 -2.679 -13.749 1.00 89.44 70 LYS A CA 1
ATOM 522 C C . LYS A 1 70 ? 2.842 -1.263 -13.224 1.00 89.44 70 LYS A C 1
ATOM 524 O O . LYS A 1 70 ? 3.088 -0.377 -14.032 1.00 89.44 70 LYS A O 1
ATOM 529 N N . ILE A 1 71 ? 2.820 -1.037 -11.908 1.00 88.62 71 ILE A N 1
ATOM 530 C CA . ILE A 1 71 ? 3.160 0.269 -11.312 1.00 88.62 71 ILE A CA 1
ATOM 531 C C . ILE A 1 71 ? 4.622 0.642 -11.613 1.00 88.62 71 ILE A C 1
ATOM 533 O O . ILE A 1 71 ? 4.957 1.821 -11.677 1.00 88.62 71 ILE A O 1
ATOM 537 N N . PHE A 1 72 ? 5.475 -0.353 -11.862 1.00 87.69 72 PHE A N 1
ATOM 538 C CA . PHE A 1 72 ? 6.887 -0.165 -12.183 1.00 87.69 72 PHE A CA 1
ATOM 539 C C . PHE A 1 72 ? 7.183 -0.140 -13.688 1.00 87.69 72 PHE A C 1
ATOM 541 O O . PHE A 1 72 ? 8.280 0.253 -14.068 1.00 87.69 72 PHE A O 1
ATOM 548 N N . ALA A 1 73 ? 6.201 -0.450 -14.543 1.00 84.94 73 ALA A N 1
ATOM 549 C CA . ALA A 1 73 ? 6.333 -0.352 -15.998 1.00 84.94 73 ALA A CA 1
ATOM 550 C C . ALA A 1 73 ? 6.852 1.013 -16.511 1.00 84.94 73 ALA A C 1
ATOM 552 O O . ALA A 1 73 ? 7.689 1.007 -17.409 1.00 84.94 73 ALA A O 1
ATOM 553 N N . PRO A 1 74 ? 6.448 2.191 -15.975 1.00 89.00 74 PRO A N 1
ATOM 554 C CA . PRO A 1 74 ? 7.020 3.469 -16.422 1.00 89.00 74 PRO A CA 1
ATOM 555 C C . PRO A 1 74 ? 8.524 3.623 -16.142 1.00 89.00 74 PRO A C 1
ATOM 557 O O . PRO A 1 74 ? 9.156 4.482 -16.749 1.00 89.00 74 PRO A O 1
ATOM 560 N N . PHE A 1 75 ? 9.104 2.808 -15.258 1.00 79.12 75 PHE A N 1
ATOM 561 C CA . PHE A 1 75 ? 10.531 2.838 -14.934 1.00 79.12 75 PHE A CA 1
ATOM 562 C C . PHE A 1 75 ? 11.330 1.737 -15.646 1.00 79.12 75 PHE A C 1
ATOM 564 O O . PHE A 1 75 ? 12.554 1.748 -15.561 1.00 79.12 75 PHE A O 1
ATOM 571 N N . ASP A 1 76 ? 10.685 0.832 -16.394 1.00 79.06 76 ASP A N 1
ATOM 572 C CA . ASP A 1 76 ? 11.390 -0.212 -17.156 1.00 79.06 76 ASP A CA 1
ATOM 573 C C . ASP A 1 76 ? 12.339 0.382 -18.202 1.00 79.06 76 ASP A C 1
ATOM 575 O O . ASP A 1 76 ? 13.397 -0.179 -18.445 1.00 79.06 76 ASP A O 1
ATOM 579 N N . ALA A 1 77 ? 12.016 1.542 -18.783 1.00 71.06 77 ALA A N 1
ATOM 580 C CA . ALA A 1 77 ? 12.901 2.212 -19.737 1.00 71.06 77 ALA A CA 1
ATOM 581 C C . ALA A 1 77 ? 14.206 2.716 -19.098 1.00 71.06 77 ALA A C 1
ATOM 583 O O . ALA A 1 77 ? 15.176 2.932 -19.811 1.00 71.06 77 ALA A O 1
ATOM 584 N N . LEU A 1 78 ? 14.240 2.905 -17.772 1.00 66.75 78 LEU A N 1
ATOM 585 C CA . LEU A 1 78 ? 15.471 3.240 -17.051 1.00 66.75 78 LEU A CA 1
ATOM 586 C C . LEU A 1 78 ? 16.346 2.007 -16.809 1.00 66.75 78 LEU A C 1
ATOM 588 O O . LEU A 1 78 ? 17.547 2.134 -16.593 1.00 66.75 78 LEU A O 1
ATOM 592 N N . ARG A 1 79 ? 15.747 0.813 -16.844 1.00 70.44 79 ARG A N 1
ATOM 593 C CA . ARG A 1 79 ? 16.444 -0.458 -16.687 1.00 70.44 79 ARG A CA 1
ATOM 594 C C . ARG A 1 79 ? 17.158 -0.778 -17.999 1.00 70.44 79 ARG A C 1
ATOM 596 O O . ARG A 1 79 ? 16.560 -1.334 -18.913 1.00 70.44 79 ARG A O 1
ATOM 603 N N . GLY A 1 80 ? 18.420 -0.383 -18.106 1.00 67.81 80 GLY A N 1
ATOM 604 C CA . GLY A 1 80 ? 19.207 -0.538 -19.333 1.00 67.81 80 GLY A CA 1
ATOM 605 C C . GLY A 1 80 ? 20.165 0.612 -19.630 1.00 67.81 80 GLY A C 1
ATOM 606 O O . GLY A 1 80 ? 21.000 0.449 -20.505 1.00 67.81 80 GLY A O 1
ATOM 607 N N . PHE A 1 81 ? 20.092 1.720 -18.885 1.00 66.88 81 PHE A N 1
ATOM 608 C CA . PHE A 1 81 ? 21.104 2.788 -18.914 1.00 66.88 81 PHE A CA 1
ATOM 609 C C . PHE A 1 81 ? 22.201 2.588 -17.859 1.00 66.88 81 PHE A C 1
ATOM 611 O O . PHE A 1 81 ? 22.856 3.544 -17.450 1.00 66.88 81 PHE A O 1
ATOM 618 N N . ASP A 1 82 ? 22.373 1.358 -17.367 1.00 69.38 82 ASP A N 1
ATOM 619 C CA . ASP A 1 82 ? 23.374 1.040 -16.343 1.00 69.38 82 ASP A CA 1
ATOM 620 C C . ASP A 1 82 ? 24.791 1.376 -16.856 1.00 69.38 82 ASP A C 1
ATOM 622 O O . ASP A 1 82 ? 25.619 1.894 -16.111 1.00 69.38 82 ASP A O 1
ATOM 626 N N . GLU A 1 83 ? 25.038 1.183 -18.158 1.00 68.75 83 GLU A N 1
ATOM 627 C CA . GLU A 1 83 ? 26.301 1.532 -18.819 1.00 68.75 83 GLU A CA 1
ATOM 628 C C . GLU A 1 83 ? 26.523 3.055 -18.884 1.00 68.75 83 GLU A C 1
ATOM 630 O O . GLU A 1 83 ? 27.607 3.535 -18.544 1.00 68.75 83 GLU A O 1
ATOM 635 N N . GLU A 1 84 ? 25.508 3.845 -19.252 1.00 71.00 84 GLU A N 1
ATOM 636 C CA . GLU A 1 84 ? 25.600 5.309 -19.256 1.00 71.00 84 GLU A CA 1
ATOM 637 C C . GLU A 1 84 ? 25.729 5.909 -17.848 1.00 71.00 84 GLU A C 1
ATOM 639 O O . GLU A 1 84 ? 26.444 6.900 -17.679 1.00 71.00 84 GLU A O 1
ATOM 644 N N . ILE A 1 85 ? 25.074 5.324 -16.838 1.00 69.19 85 ILE A N 1
ATOM 645 C CA . ILE A 1 85 ? 25.220 5.724 -15.428 1.00 69.19 85 ILE A CA 1
ATOM 646 C C . ILE A 1 85 ? 26.659 5.474 -14.968 1.00 69.19 85 ILE A C 1
ATOM 648 O O . ILE A 1 85 ? 27.308 6.403 -14.488 1.00 69.19 85 ILE A O 1
ATOM 652 N N . ASP A 1 86 ? 27.197 4.275 -15.209 1.00 73.94 86 ASP A N 1
ATOM 653 C CA . ASP A 1 86 ? 28.584 3.929 -14.886 1.00 73.94 86 ASP A CA 1
ATOM 654 C C . ASP A 1 86 ? 29.591 4.855 -15.586 1.00 73.94 86 ASP A C 1
ATOM 656 O O . ASP A 1 86 ? 30.647 5.190 -15.043 1.00 73.94 86 ASP A O 1
ATOM 660 N N . GLU A 1 87 ? 29.308 5.258 -16.825 1.00 75.31 87 GLU A N 1
ATOM 661 C CA . GLU A 1 87 ? 30.136 6.209 -17.558 1.00 75.31 87 GLU A CA 1
ATOM 662 C C . GLU A 1 87 ? 30.086 7.626 -16.989 1.00 75.31 87 GLU A C 1
ATOM 664 O O . GLU A 1 87 ? 31.118 8.305 -16.967 1.00 75.31 87 GLU A O 1
ATOM 669 N N . VAL A 1 88 ? 28.908 8.098 -16.576 1.00 72.12 88 VAL A N 1
ATOM 670 C CA . VAL A 1 88 ? 28.755 9.400 -15.922 1.00 72.12 88 VAL A CA 1
ATOM 671 C C . VAL A 1 88 ? 29.461 9.378 -14.576 1.00 72.12 88 VAL A C 1
ATOM 673 O O . VAL A 1 88 ? 30.285 10.256 -14.351 1.00 72.12 88 VAL A O 1
ATOM 676 N N . ASP A 1 89 ? 29.269 8.345 -13.759 1.00 73.75 89 ASP A N 1
ATOM 677 C CA . ASP A 1 89 ? 29.916 8.206 -12.451 1.00 73.75 89 ASP A CA 1
ATOM 678 C C . ASP A 1 89 ? 31.448 8.181 -12.559 1.00 73.75 89 ASP A C 1
ATOM 680 O O . ASP A 1 89 ? 32.138 8.849 -11.788 1.00 73.75 89 ASP A O 1
ATOM 684 N N . LYS A 1 90 ? 32.011 7.499 -13.571 1.00 69.56 90 LYS A N 1
ATOM 685 C CA . LYS A 1 90 ? 33.459 7.545 -13.867 1.00 69.56 90 LYS A CA 1
ATOM 686 C C . LYS A 1 90 ? 33.933 8.949 -14.253 1.00 69.56 90 LYS A C 1
ATOM 688 O O . LYS A 1 90 ? 35.050 9.331 -13.908 1.00 69.56 90 LYS A O 1
ATOM 693 N N . LYS A 1 91 ? 33.116 9.710 -14.991 1.00 63.66 91 LYS A N 1
ATOM 694 C CA . LYS A 1 91 ? 33.428 11.085 -15.434 1.00 63.66 91 LYS A CA 1
ATOM 695 C C . LYS A 1 91 ? 33.239 12.109 -14.309 1.00 63.66 91 LYS A C 1
ATOM 697 O O . LYS A 1 91 ? 33.974 13.091 -14.262 1.00 63.66 91 LYS A O 1
ATOM 702 N N . THR A 1 92 ? 32.285 11.884 -13.409 1.00 61.53 92 THR A N 1
ATOM 703 C CA . THR A 1 92 ? 31.945 12.748 -12.272 1.00 61.53 92 THR A CA 1
ATOM 704 C C . THR A 1 92 ? 32.494 12.218 -10.954 1.00 61.53 92 THR A C 1
ATOM 706 O O . THR A 1 92 ? 31.983 12.604 -9.906 1.00 61.53 92 THR A O 1
ATOM 709 N N . ALA A 1 93 ? 33.541 11.386 -10.984 1.00 58.66 93 ALA A N 1
ATOM 710 C CA . ALA A 1 93 ? 34.315 10.935 -9.823 1.00 58.66 93 ALA A CA 1
ATOM 711 C C . ALA A 1 93 ? 35.106 12.090 -9.163 1.00 58.66 93 ALA A C 1
ATOM 713 O O . ALA A 1 93 ? 36.298 11.994 -8.882 1.00 58.66 93 ALA A O 1
ATOM 714 N N . VAL A 1 94 ? 34.436 13.222 -8.967 1.00 61.03 94 VAL A N 1
ATOM 715 C CA . VAL A 1 94 ? 34.781 14.269 -8.024 1.00 61.03 94 VAL A CA 1
ATOM 716 C C . VAL A 1 94 ? 34.127 13.847 -6.715 1.00 61.03 94 VAL A C 1
ATOM 718 O O . VAL A 1 94 ? 32.921 13.624 -6.663 1.00 61.03 94 VAL A O 1
ATOM 721 N N . ASP A 1 95 ? 34.940 13.689 -5.677 1.00 60.75 95 ASP A N 1
ATOM 722 C CA . ASP A 1 95 ? 34.530 13.227 -4.355 1.00 60.75 95 ASP A CA 1
ATOM 723 C C . ASP A 1 95 ? 33.286 13.973 -3.835 1.00 60.75 95 ASP A C 1
ATOM 725 O O . ASP A 1 95 ? 33.375 15.095 -3.334 1.00 60.75 95 ASP A O 1
ATOM 729 N N . ASN A 1 96 ? 32.121 13.318 -3.869 1.00 59.41 96 ASN A N 1
ATOM 730 C CA . ASN A 1 96 ? 30.863 13.807 -3.287 1.00 59.41 96 ASN A CA 1
ATOM 731 C C . ASN A 1 96 ? 30.869 13.726 -1.746 1.00 59.41 96 ASN A C 1
ATOM 733 O O . ASN A 1 96 ? 29.879 13.336 -1.130 1.00 59.41 96 ASN A O 1
ATOM 737 N N . SER A 1 97 ? 31.993 14.044 -1.096 1.00 59.81 97 SER A N 1
ATOM 738 C CA . SER A 1 97 ? 32.115 13.921 0.358 1.00 59.81 97 SER A CA 1
ATOM 739 C C . SER A 1 97 ? 31.662 15.159 1.128 1.00 59.81 97 SER A C 1
ATOM 741 O O . SER A 1 97 ? 31.209 14.999 2.256 1.00 59.81 97 SER A O 1
ATOM 743 N N . VAL A 1 98 ? 31.709 16.384 0.590 1.00 59.03 98 VAL A N 1
ATOM 744 C CA . VAL A 1 98 ? 31.294 17.562 1.375 1.00 59.03 98 VAL A CA 1
ATOM 745 C C . VAL A 1 98 ? 30.851 18.718 0.484 1.00 59.03 98 VAL A C 1
ATOM 747 O O . VAL A 1 98 ? 31.684 19.483 0.022 1.00 59.03 98 VAL A O 1
ATOM 750 N N . THR A 1 99 ? 29.544 18.935 0.351 1.00 51.53 99 THR A N 1
ATOM 751 C CA . THR A 1 99 ? 28.986 20.301 0.316 1.00 51.53 99 THR A CA 1
ATOM 752 C C . THR A 1 99 ? 27.593 20.312 0.953 1.00 51.53 99 THR A C 1
ATOM 754 O O . THR A 1 99 ? 26.590 20.629 0.324 1.00 51.53 99 THR A O 1
ATOM 757 N N . TYR A 1 100 ? 27.521 20.005 2.255 1.00 50.81 100 TYR A N 1
ATOM 758 C CA . TYR A 1 100 ? 26.497 20.665 3.066 1.00 50.81 100 TYR A CA 1
ATOM 759 C C . TYR A 1 100 ? 26.860 22.147 3.061 1.00 50.81 100 TYR A C 1
ATOM 761 O O . TYR A 1 100 ? 27.826 22.561 3.707 1.00 50.81 100 TYR A O 1
ATOM 769 N N . ILE A 1 101 ? 26.122 22.921 2.271 1.00 60.31 101 ILE A N 1
ATOM 770 C CA . ILE A 1 101 ? 26.069 24.368 2.412 1.00 60.31 101 ILE A CA 1
ATOM 771 C C . ILE A 1 101 ? 25.678 24.588 3.874 1.00 60.31 101 ILE A C 1
ATOM 773 O O . ILE A 1 101 ? 24.605 24.176 4.313 1.00 60.31 101 ILE A O 1
ATOM 777 N N . LYS A 1 102 ? 26.606 25.120 4.676 1.00 54.06 102 LYS A N 1
ATOM 778 C CA . LYS A 1 102 ? 26.237 25.728 5.950 1.00 54.06 102 LYS A CA 1
ATOM 779 C C . LYS A 1 102 ? 25.428 26.949 5.557 1.00 54.06 102 LYS A C 1
ATOM 781 O O . LYS A 1 102 ? 26.010 27.995 5.306 1.00 54.06 102 LYS A O 1
ATOM 786 N N . ASP A 1 103 ? 24.127 26.752 5.393 1.00 51.69 103 ASP A N 1
ATOM 787 C CA . ASP A 1 103 ? 23.193 27.841 5.186 1.00 51.69 103 ASP A CA 1
ATOM 788 C C . ASP A 1 103 ? 23.411 28.844 6.319 1.00 51.69 103 ASP A C 1
ATOM 790 O O . ASP A 1 103 ? 23.469 28.474 7.498 1.00 51.69 103 ASP A O 1
ATOM 794 N N . ASP A 1 104 ? 23.619 30.094 5.922 1.00 58.28 104 ASP A N 1
ATOM 795 C CA . ASP A 1 104 ? 23.843 31.254 6.767 1.00 58.28 104 ASP A CA 1
ATOM 796 C C . ASP A 1 104 ? 22.651 31.465 7.720 1.00 58.28 104 ASP A C 1
ATOM 798 O O . ASP A 1 104 ? 21.760 32.275 7.480 1.00 58.28 104 ASP A O 1
ATOM 802 N N . PHE A 1 105 ? 22.621 30.731 8.832 1.00 59.56 105 PHE A N 1
ATOM 803 C CA . PHE A 1 105 ? 21.826 31.070 10.009 1.00 59.56 105 PHE A CA 1
ATOM 804 C C . PHE A 1 105 ? 22.643 32.035 10.874 1.00 59.56 105 PHE A C 1
ATOM 806 O O . PHE A 1 105 ? 23.206 31.650 11.900 1.00 59.56 105 PHE A O 1
ATOM 813 N N . SER A 1 106 ? 22.740 33.290 10.439 1.00 54.78 106 SER A N 1
ATOM 814 C CA . SER A 1 106 ? 23.099 34.407 11.316 1.00 54.78 106 SER A CA 1
ATOM 815 C C . SER A 1 106 ? 21.883 35.316 11.484 1.00 54.78 106 SER A C 1
ATOM 817 O O . SER A 1 106 ? 21.330 35.790 10.492 1.00 54.78 106 SER A O 1
ATOM 819 N N . GLU A 1 107 ? 21.493 35.465 12.749 1.00 50.03 107 GLU A N 1
ATOM 820 C CA . GLU A 1 107 ? 20.367 36.210 13.337 1.00 50.03 107 GLU A CA 1
ATOM 821 C C . GLU A 1 107 ? 20.310 37.704 12.975 1.00 50.03 107 GLU A C 1
ATOM 823 O O . GLU A 1 107 ? 21.386 38.333 12.839 1.00 50.03 107 GLU A O 1
#